Protein AF-A0A9P6E2K8-F1 (afdb_monomer_lite)

Radius of gyration: 13.28 Å; chains: 1; bounding box: 34×24×31 Å

Sequence (89 aa):
MLFDDTSVSFVGRWAYHLDPLITNKFHSFHGTNHSGDFASLNFTGTSVDVFGIGGPHNGQYNVTLDGQTSTHDGQIAAEQVLLFSQQGG

Organism: NCBI:txid1448309

Structure (mmCIF, N/CA/C/O backbone):
data_AF-A0A9P6E2K8-F1
#
_entry.id   AF-A0A9P6E2K8-F1
#
loop_
_atom_site.group_PDB
_atom_site.id
_atom_site.type_symbol
_atom_site.label_atom_id
_atom_site.label_alt_id
_atom_site.label_comp_id
_atom_site.label_asym_id
_atom_site.label_entity_id
_atom_site.label_seq_id
_atom_site.pdbx_PDB_ins_code
_atom_site.Cartn_x
_atom_site.Cartn_y
_atom_site.Cartn_z
_atom_site.occupancy
_atom_site.B_iso_or_equiv
_atom_site.auth_seq_id
_atom_site.auth_comp_id
_atom_site.auth_asym_id
_atom_site.auth_atom_id
_atom_site.pdbx_PDB_model_num
ATOM 1 N N . MET A 1 1 ? -1.740 -2.792 15.854 1.00 50.53 1 MET A N 1
ATOM 2 C CA . MET A 1 1 ? -1.932 -4.206 15.455 1.00 50.53 1 MET A CA 1
ATOM 3 C C . MET A 1 1 ? -1.071 -4.432 14.222 1.00 50.53 1 MET A C 1
ATOM 5 O O . MET A 1 1 ? -1.060 -3.546 13.382 1.00 50.53 1 MET A O 1
ATOM 9 N N . LEU A 1 2 ? -0.286 -5.511 14.150 1.00 56.78 2 LEU A N 1
ATOM 10 C CA . LEU A 1 2 ? 0.48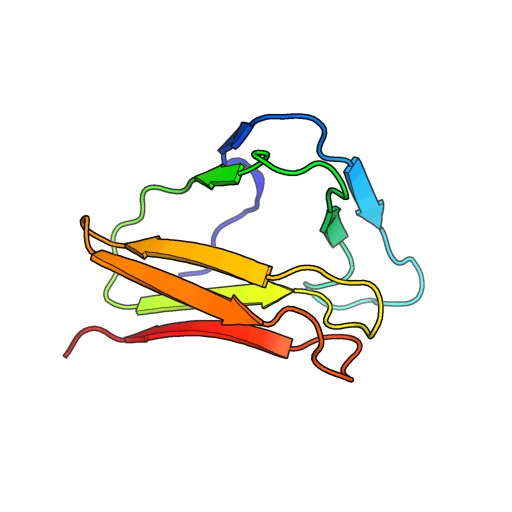9 -5.830 12.945 1.00 56.78 2 LEU A CA 1
ATOM 11 C C . LEU A 1 2 ? -0.399 -6.687 12.040 1.00 56.78 2 LEU A C 1
ATOM 13 O O . LEU A 1 2 ? -0.852 -7.740 12.485 1.00 56.78 2 LEU A O 1
ATOM 17 N N . PHE A 1 3 ? -0.677 -6.221 10.827 1.00 60.34 3 PHE A N 1
ATOM 18 C CA . PHE A 1 3 ? -1.362 -7.025 9.820 1.00 60.34 3 PHE A CA 1
ATOM 19 C C . PHE A 1 3 ? -0.329 -7.876 9.087 1.00 60.34 3 PHE A C 1
ATOM 21 O O . PHE A 1 3 ? 0.696 -7.356 8.650 1.00 60.34 3 PHE A O 1
ATOM 28 N N . ASP A 1 4 ? -0.598 -9.176 8.999 1.00 67.38 4 ASP A N 1
ATOM 29 C CA . ASP A 1 4 ? 0.068 -10.049 8.037 1.00 67.38 4 A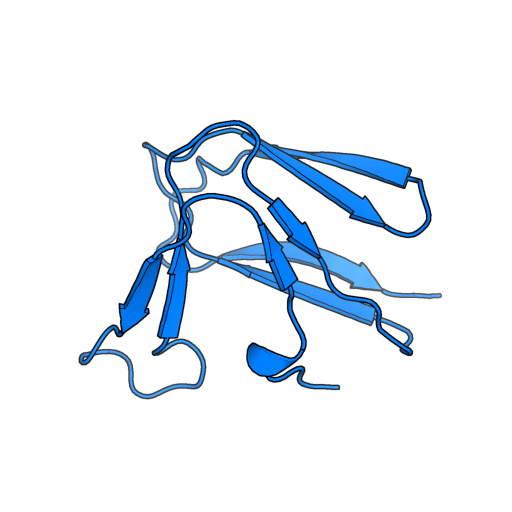SP A CA 1
ATOM 30 C C . ASP A 1 4 ? -0.435 -9.697 6.629 1.00 67.38 4 ASP A C 1
ATOM 32 O O . ASP A 1 4 ? -1.614 -9.352 6.459 1.00 67.38 4 ASP A O 1
ATOM 36 N N . ASP A 1 5 ? 0.435 -9.752 5.623 1.00 69.69 5 ASP A N 1
ATOM 37 C CA . ASP A 1 5 ? 0.090 -9.343 4.255 1.00 69.69 5 ASP A CA 1
ATOM 38 C C . ASP A 1 5 ? -0.969 -10.256 3.615 1.00 69.69 5 ASP A C 1
ATOM 40 O O . ASP A 1 5 ? -1.677 -9.837 2.703 1.00 69.69 5 ASP A O 1
ATOM 44 N N . THR A 1 6 ? -1.188 -11.443 4.190 1.00 77.38 6 THR A N 1
ATOM 45 C CA . THR A 1 6 ? -2.288 -12.361 3.864 1.00 77.38 6 THR A CA 1
ATOM 46 C C . THR A 1 6 ? -3.682 -11.761 4.078 1.00 77.38 6 THR A C 1
ATOM 48 O O . THR A 1 6 ? -4.657 -12.244 3.502 1.00 77.38 6 THR A O 1
ATOM 51 N N . SER A 1 7 ? -3.797 -10.696 4.878 1.00 85.00 7 SER A N 1
ATOM 52 C CA . SER A 1 7 ? -5.046 -9.943 5.069 1.00 85.00 7 SER A CA 1
ATOM 53 C C . SER A 1 7 ? -5.275 -8.847 4.020 1.00 85.00 7 SER A C 1
ATOM 55 O O . SER A 1 7 ? -6.358 -8.259 3.972 1.00 85.00 7 SER A O 1
ATOM 57 N N . VAL A 1 8 ? -4.278 -8.581 3.171 1.00 90.38 8 VAL A N 1
ATOM 58 C CA . VAL A 1 8 ? -4.315 -7.548 2.136 1.00 90.38 8 VAL A CA 1
ATOM 59 C C . VAL A 1 8 ? -4.708 -8.173 0.799 1.00 90.38 8 VAL A C 1
ATOM 61 O O . VAL A 1 8 ? -4.094 -9.121 0.316 1.00 90.38 8 VAL A O 1
ATOM 64 N N . SER A 1 9 ? -5.735 -7.615 0.160 1.00 94.06 9 SER A N 1
ATOM 65 C CA . SER A 1 9 ? -6.119 -7.988 -1.201 1.00 94.06 9 SER A CA 1
ATOM 66 C C . SER A 1 9 ? -5.326 -7.163 -2.208 1.00 94.06 9 SER A C 1
ATOM 68 O O . SER A 1 9 ? -5.552 -5.959 -2.329 1.00 94.06 9 SER A O 1
ATOM 70 N N . PHE A 1 10 ? -4.457 -7.816 -2.977 1.00 94.56 10 PHE A N 1
ATOM 71 C CA . PHE A 1 10 ? -3.723 -7.213 -4.089 1.00 94.56 10 PHE A CA 1
ATOM 72 C C . PHE A 1 10 ? -4.465 -7.453 -5.408 1.00 94.56 10 PHE A C 1
ATOM 74 O O . PHE A 1 10 ? -4.613 -8.591 -5.853 1.00 94.56 10 PHE A O 1
ATOM 81 N N . VAL A 1 11 ? -4.948 -6.384 -6.042 1.00 96.75 11 VAL A N 1
ATOM 82 C CA . VAL A 1 11 ? -5.689 -6.438 -7.309 1.00 96.75 11 VAL A CA 1
ATOM 83 C C . VAL A 1 11 ? -4.828 -5.849 -8.420 1.00 96.75 11 VAL A C 1
ATOM 85 O O . VAL A 1 11 ? -4.338 -4.725 -8.301 1.00 96.75 11 VAL A O 1
ATOM 88 N N . GLY A 1 12 ? -4.653 -6.614 -9.501 1.00 96.38 12 GLY A N 1
ATOM 89 C CA . GLY A 1 12 ? -3.806 -6.242 -10.634 1.00 96.38 12 GLY A CA 1
ATOM 90 C C . GLY A 1 12 ? -2.614 -7.181 -10.806 1.00 96.38 12 GLY A C 1
ATOM 91 O O . GLY A 1 12 ? -2.733 -8.390 -10.599 1.00 96.38 12 GLY A O 1
ATOM 92 N N . ARG A 1 13 ? -1.468 -6.634 -11.212 1.00 96.25 13 ARG A N 1
ATOM 93 C CA . ARG A 1 13 ? -0.221 -7.365 -11.478 1.00 96.25 13 ARG A CA 1
ATOM 94 C C . ARG A 1 13 ? 0.831 -7.022 -10.431 1.00 96.25 13 ARG A C 1
ATOM 96 O O . ARG A 1 13 ? 1.823 -6.352 -10.708 1.00 96.25 13 ARG A O 1
ATOM 103 N N . TRP A 1 14 ? 0.610 -7.539 -9.232 1.00 95.31 14 TRP A N 1
ATOM 104 C CA . TRP A 1 14 ? 1.550 -7.417 -8.129 1.00 95.31 14 TRP A CA 1
ATOM 105 C C . TRP A 1 14 ? 2.581 -8.539 -8.160 1.00 95.31 14 TRP A C 1
ATOM 107 O O . TRP A 1 14 ? 2.255 -9.698 -8.422 1.00 95.31 14 TRP A O 1
ATOM 117 N N . ALA A 1 15 ? 3.825 -8.188 -7.861 1.00 94.00 15 ALA A N 1
ATOM 118 C CA . ALA A 1 15 ? 4.900 -9.132 -7.627 1.00 94.00 15 ALA A CA 1
ATOM 119 C C . ALA A 1 15 ? 5.272 -9.125 -6.143 1.00 94.00 15 ALA A C 1
ATOM 121 O O . ALA A 1 15 ? 5.405 -8.067 -5.525 1.00 94.00 15 ALA A O 1
ATOM 122 N N . TYR A 1 16 ? 5.437 -10.322 -5.588 1.00 91.56 16 TYR A N 1
ATOM 123 C CA . TYR A 1 16 ? 6.030 -10.517 -4.274 1.00 91.56 16 TYR A CA 1
ATOM 124 C C . TYR A 1 16 ? 7.551 -10.507 -4.400 1.00 91.56 16 TYR A C 1
ATOM 126 O O . TYR A 1 16 ? 8.119 -11.189 -5.259 1.00 91.56 16 TYR A O 1
ATOM 134 N N . HIS A 1 17 ? 8.205 -9.754 -3.529 1.00 88.31 17 HIS A N 1
ATOM 135 C CA . HIS A 1 17 ? 9.648 -9.625 -3.482 1.00 88.31 17 HIS A CA 1
ATOM 136 C C . HIS A 1 17 ? 10.160 -9.963 -2.090 1.00 88.31 17 HIS A C 1
ATOM 138 O O . HIS A 1 17 ? 9.545 -9.615 -1.083 1.00 88.31 17 HIS A O 1
ATOM 144 N N . LEU A 1 18 ? 11.319 -10.616 -2.063 1.00 86.50 18 LEU A N 1
ATOM 145 C CA . LEU A 1 18 ? 12.112 -10.851 -0.868 1.00 86.50 18 LEU A CA 1
ATOM 146 C C . LEU A 1 18 ? 13.455 -10.156 -1.037 1.00 86.50 18 LEU A C 1
ATOM 148 O O . LEU A 1 18 ? 14.122 -10.366 -2.052 1.00 86.50 18 LEU A O 1
ATOM 152 N N . ASP A 1 19 ? 13.864 -9.384 -0.037 1.00 78.06 19 ASP A N 1
ATOM 153 C CA . ASP A 1 19 ? 15.240 -8.924 0.083 1.00 78.06 19 ASP A CA 1
ATOM 154 C C . ASP A 1 19 ? 15.987 -9.841 1.067 1.00 78.06 19 ASP A C 1
ATOM 156 O O . ASP A 1 19 ? 15.786 -9.743 2.281 1.00 78.06 19 ASP A O 1
ATOM 160 N N . PRO A 1 20 ? 16.850 -10.752 0.577 1.00 76.94 20 PRO A N 1
ATOM 161 C CA . PRO A 1 20 ? 17.558 -11.704 1.428 1.00 76.94 20 PRO A CA 1
ATOM 162 C C . PRO A 1 20 ? 18.627 -11.045 2.315 1.00 76.94 20 PRO A C 1
ATOM 164 O O . PRO A 1 20 ? 19.164 -11.707 3.204 1.00 76.94 20 PRO A O 1
ATOM 167 N N . LEU A 1 21 ? 18.966 -9.775 2.071 1.00 76.62 21 LEU A N 1
ATOM 168 C CA . LEU A 1 21 ? 19.935 -9.015 2.860 1.00 76.62 21 LEU A CA 1
ATOM 169 C C . LEU A 1 21 ? 19.273 -8.279 4.034 1.00 76.62 21 LEU A C 1
ATOM 171 O O . LEU A 1 21 ? 19.965 -7.859 4.963 1.00 76.62 21 LEU A O 1
ATOM 175 N N . ILE A 1 22 ? 17.942 -8.168 4.032 1.00 71.75 22 ILE A N 1
ATOM 176 C CA . ILE A 1 22 ? 17.155 -7.582 5.115 1.00 71.75 22 ILE A CA 1
ATOM 177 C C . ILE A 1 22 ? 16.647 -8.715 6.015 1.00 71.75 22 ILE A C 1
ATOM 179 O O . ILE A 1 22 ? 15.985 -9.643 5.568 1.00 71.75 22 ILE A O 1
ATOM 183 N N . THR A 1 23 ? 16.949 -8.657 7.313 1.00 70.88 23 THR A N 1
ATOM 184 C CA . THR A 1 23 ? 16.561 -9.702 8.288 1.00 70.88 23 THR A CA 1
ATOM 185 C C . THR A 1 23 ? 15.427 -9.282 9.223 1.00 70.88 23 THR A C 1
ATOM 187 O O . THR A 1 23 ? 15.042 -10.034 10.117 1.00 70.88 23 THR A O 1
ATOM 190 N N . ASN A 1 24 ? 14.892 -8.073 9.048 1.00 74.19 24 ASN A N 1
ATOM 191 C CA . ASN A 1 24 ? 13.777 -7.565 9.841 1.00 74.19 24 ASN A CA 1
ATOM 192 C C . ASN A 1 24 ? 12.426 -7.847 9.148 1.00 74.19 24 ASN A C 1
ATOM 194 O O . ASN A 1 24 ? 12.363 -8.446 8.078 1.00 74.19 24 ASN A O 1
ATOM 198 N N . LYS A 1 25 ? 11.325 -7.378 9.748 1.00 67.38 25 LYS A N 1
ATOM 199 C CA . LYS A 1 25 ? 9.950 -7.551 9.233 1.00 67.38 25 LYS A CA 1
ATOM 200 C C . LYS A 1 25 ? 9.690 -6.964 7.833 1.00 67.38 25 LYS A C 1
ATOM 202 O O . LYS A 1 25 ? 8.601 -7.140 7.308 1.00 67.38 25 LYS A O 1
ATOM 207 N N . PHE A 1 26 ? 10.654 -6.253 7.255 1.00 71.38 26 PHE A N 1
ATOM 208 C CA . PHE A 1 26 ? 10.589 -5.641 5.928 1.00 71.38 26 PHE A CA 1
ATOM 209 C C . PHE A 1 26 ? 11.369 -6.430 4.875 1.00 71.38 26 PHE A C 1
ATOM 211 O O . PHE A 1 26 ? 11.558 -5.954 3.763 1.00 71.38 26 PHE A O 1
ATOM 218 N N . HIS A 1 27 ? 11.802 -7.649 5.204 1.00 80.38 27 HIS A N 1
ATOM 219 C CA . HIS A 1 27 ? 12.461 -8.540 4.252 1.00 80.38 27 HIS A CA 1
ATOM 220 C C . HIS A 1 27 ? 11.568 -8.970 3.081 1.00 80.38 27 HIS A C 1
ATOM 222 O O . HIS A 1 27 ? 12.059 -9.598 2.151 1.00 80.38 27 HIS A O 1
ATOM 228 N N . SER A 1 28 ? 10.270 -8.652 3.127 1.00 85.44 28 SER A N 1
ATOM 229 C CA . SER A 1 28 ? 9.315 -8.936 2.068 1.00 85.44 28 SER A CA 1
ATOM 230 C C . SER A 1 28 ? 8.432 -7.728 1.779 1.00 85.44 28 SER A C 1
ATOM 232 O O . SER A 1 28 ? 8.123 -6.947 2.683 1.00 85.44 28 SER A O 1
ATOM 234 N N . PHE A 1 29 ? 8.052 -7.565 0.514 1.00 86.25 29 PHE A N 1
ATOM 235 C CA . PHE A 1 29 ? 7.146 -6.514 0.063 1.00 86.25 29 PHE A CA 1
ATOM 236 C C . PHE A 1 29 ? 6.430 -6.917 -1.228 1.00 86.25 29 PHE A C 1
ATOM 238 O O . PHE A 1 29 ? 6.889 -7.777 -1.979 1.00 86.25 29 PHE A O 1
ATOM 245 N N . HIS A 1 30 ? 5.311 -6.251 -1.502 1.00 90.81 30 HIS A N 1
ATOM 246 C CA . HIS A 1 30 ? 4.584 -6.365 -2.760 1.00 90.81 30 HIS A CA 1
ATOM 247 C C . HIS A 1 30 ? 4.773 -5.084 -3.579 1.00 90.81 30 HIS A C 1
ATOM 249 O O . HIS A 1 30 ? 4.634 -3.983 -3.046 1.00 90.81 30 HIS A O 1
ATOM 255 N N . GLY A 1 31 ? 5.093 -5.221 -4.867 1.00 91.19 31 GLY A N 1
ATOM 256 C CA . GLY A 1 31 ? 5.317 -4.095 -5.776 1.00 91.19 31 GLY A C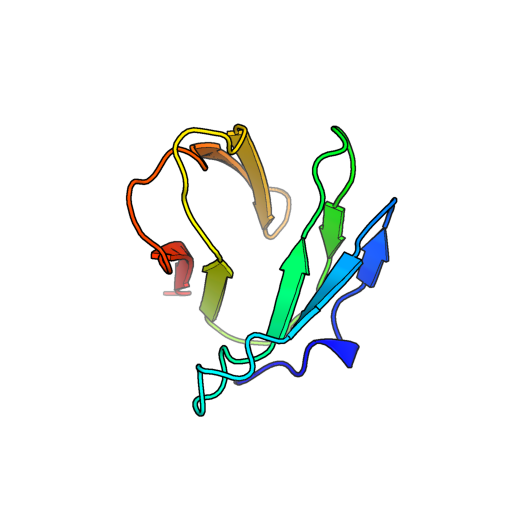A 1
ATOM 257 C C . GLY A 1 31 ? 4.613 -4.265 -7.120 1.00 91.19 31 GLY A C 1
ATOM 258 O O . GLY A 1 31 ? 4.390 -5.382 -7.585 1.00 91.19 31 GLY A O 1
ATOM 259 N N . THR A 1 32 ? 4.273 -3.144 -7.752 1.00 93.69 32 THR A N 1
ATOM 260 C CA . THR A 1 32 ? 3.735 -3.080 -9.117 1.00 93.69 32 THR A CA 1
ATOM 261 C C . THR A 1 32 ? 4.229 -1.815 -9.816 1.00 93.69 32 THR A C 1
ATOM 263 O O . THR A 1 32 ? 4.486 -0.793 -9.179 1.00 93.69 32 THR A O 1
ATOM 266 N N . ASN A 1 33 ? 4.363 -1.883 -11.138 1.00 93.31 33 ASN A N 1
ATOM 267 C CA . ASN A 1 33 ? 4.641 -0.753 -12.023 1.00 93.31 33 ASN A CA 1
ATOM 268 C C . ASN A 1 33 ? 3.490 -0.494 -13.016 1.00 93.31 33 ASN A C 1
ATOM 270 O O . ASN A 1 33 ? 3.673 0.216 -14.007 1.00 93.31 33 ASN A O 1
ATOM 274 N N . HIS A 1 34 ? 2.311 -1.073 -12.771 1.00 95.12 34 HIS A N 1
ATOM 275 C CA . HIS A 1 34 ? 1.126 -0.916 -13.608 1.00 95.12 34 HIS A CA 1
ATOM 276 C C . HIS A 1 34 ? 0.144 0.093 -12.996 1.00 95.12 34 HIS A C 1
ATOM 278 O O . HIS A 1 34 ? -0.323 -0.062 -11.871 1.00 95.12 34 HIS A O 1
ATOM 284 N N . SER A 1 35 ? -0.203 1.136 -13.755 1.00 94.25 35 SER A N 1
ATOM 285 C CA . SER A 1 35 ? -1.203 2.120 -13.327 1.00 94.25 35 SER A CA 1
ATOM 286 C C . SER A 1 35 ? -2.584 1.478 -13.164 1.00 94.25 35 SER A C 1
ATOM 288 O O . SER A 1 35 ? -3.060 0.797 -14.069 1.00 94.25 35 SER A O 1
ATOM 290 N N . GLY A 1 36 ? -3.247 1.758 -12.040 1.00 95.06 36 GLY A N 1
ATOM 291 C CA . GLY A 1 36 ? -4.582 1.240 -11.721 1.00 95.06 36 GLY A CA 1
ATOM 292 C C . GLY A 1 36 ? -4.585 -0.014 -10.844 1.00 95.06 36 GLY A C 1
ATOM 293 O O . GLY A 1 36 ? -5.641 -0.368 -10.322 1.00 95.06 36 GLY A O 1
ATOM 294 N N . ASP A 1 37 ? -3.430 -0.643 -10.631 1.00 97.50 37 ASP A N 1
ATOM 295 C CA . ASP A 1 37 ? -3.273 -1.681 -9.615 1.00 97.50 37 ASP A CA 1
ATOM 296 C C . ASP A 1 37 ? -3.453 -1.084 -8.210 1.00 97.50 37 ASP A C 1
ATOM 298 O O . ASP A 1 37 ? -3.045 0.051 -7.945 1.00 97.50 37 ASP A O 1
ATOM 302 N N . PHE A 1 38 ? -4.058 -1.841 -7.292 1.00 96.19 38 PHE A N 1
ATOM 303 C CA . PHE A 1 38 ? -4.289 -1.378 -5.921 1.00 96.19 38 PHE A CA 1
ATOM 304 C C . PHE A 1 38 ? -4.228 -2.5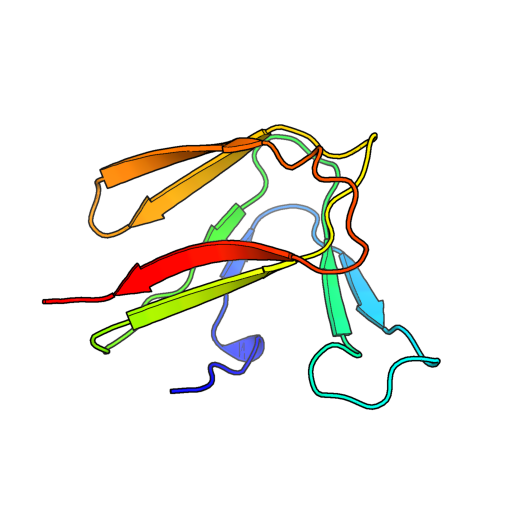13 -4.896 1.00 96.19 38 PHE A C 1
ATOM 306 O O . PHE A 1 38 ? -4.435 -3.685 -5.217 1.00 96.19 38 PHE A O 1
ATOM 313 N N . ALA A 1 39 ? -3.959 -2.136 -3.647 1.00 95.06 39 ALA A N 1
ATOM 314 C CA . ALA A 1 39 ? -4.042 -2.998 -2.477 1.00 95.06 39 ALA A CA 1
ATOM 315 C C . ALA A 1 39 ? -5.173 -2.505 -1.564 1.00 95.06 39 ALA A C 1
ATOM 317 O O . ALA A 1 39 ? -5.389 -1.299 -1.439 1.00 95.06 39 ALA A O 1
ATOM 318 N N . SER A 1 40 ? -5.912 -3.423 -0.942 1.00 94.56 40 SER A N 1
ATOM 319 C CA . SER A 1 40 ? -7.037 -3.093 -0.062 1.00 94.56 40 SER A CA 1
ATOM 320 C C . SER A 1 40 ? -7.016 -3.941 1.205 1.00 94.56 40 SER A C 1
ATOM 322 O O . SER A 1 40 ? -6.765 -5.144 1.152 1.00 94.56 40 SER A O 1
ATOM 324 N N . LEU A 1 41 ? -7.294 -3.302 2.340 1.00 91.38 41 LEU A N 1
ATOM 325 C CA . LEU A 1 41 ? -7.374 -3.923 3.655 1.00 91.38 41 LEU A CA 1
ATOM 326 C C . LEU A 1 41 ? -8.528 -3.287 4.429 1.00 91.38 41 LEU A C 1
ATOM 328 O O . LEU A 1 41 ? -8.573 -2.069 4.587 1.00 91.38 41 LEU A O 1
ATOM 332 N N . ASN A 1 42 ? -9.415 -4.121 4.968 1.00 91.00 42 ASN A N 1
ATOM 333 C CA . ASN A 1 42 ? -10.336 -3.702 6.017 1.00 91.00 42 ASN A CA 1
ATOM 334 C C . ASN A 1 42 ? -9.684 -3.991 7.366 1.00 91.00 42 ASN A C 1
ATOM 336 O O . ASN A 1 42 ? -9.269 -5.122 7.620 1.00 91.00 42 ASN A O 1
ATOM 340 N N . PHE A 1 43 ? -9.621 -2.992 8.240 1.00 86.38 43 PHE A N 1
ATOM 341 C CA . PHE A 1 43 ? -9.039 -3.149 9.565 1.00 86.38 43 PHE A CA 1
ATOM 342 C C . PHE A 1 43 ? -9.966 -2.616 10.655 1.00 86.38 43 PHE A C 1
ATOM 344 O O . PHE A 1 43 ? -10.808 -1.753 10.427 1.00 86.38 43 PHE A O 1
ATOM 351 N N . THR A 1 44 ? -9.800 -3.136 11.868 1.00 87.69 44 THR A N 1
ATOM 352 C CA . THR A 1 44 ? -10.403 -2.572 13.078 1.00 87.69 44 THR A CA 1
ATOM 353 C C . THR A 1 44 ? -9.276 -2.122 13.991 1.00 87.69 44 THR A C 1
ATOM 355 O O . THR A 1 44 ? -8.493 -2.935 14.481 1.00 87.69 44 THR A O 1
ATOM 358 N N . GLY A 1 45 ? -9.168 -0.815 14.194 1.00 85.44 45 GLY A N 1
ATOM 359 C CA . GLY A 1 45 ? -8.114 -0.210 14.992 1.00 85.44 45 GLY A CA 1
ATOM 360 C C . GLY A 1 45 ? -8.210 1.306 14.960 1.00 85.44 45 GLY A C 1
ATOM 361 O O . GLY A 1 45 ? -9.002 1.871 14.214 1.00 85.44 45 GLY A O 1
ATOM 362 N N . THR A 1 46 ? -7.396 1.957 15.782 1.00 88.62 46 THR A N 1
ATOM 363 C CA . THR A 1 46 ? -7.317 3.418 15.839 1.00 88.62 46 THR A CA 1
ATOM 364 C C . THR A 1 46 ? -6.182 3.965 14.996 1.00 88.62 46 THR A C 1
ATOM 366 O O . THR A 1 46 ? -6.020 5.169 14.943 1.00 88.62 46 THR A O 1
ATOM 369 N N . SER A 1 47 ? -5.366 3.137 14.351 1.00 89.06 47 SER A N 1
ATOM 370 C CA . SER A 1 47 ? -4.313 3.640 13.479 1.00 89.06 47 SER A CA 1
ATOM 371 C C . SER A 1 47 ? -3.904 2.650 12.409 1.00 89.06 47 SER A C 1
ATOM 373 O O . SER A 1 47 ? -4.048 1.434 12.571 1.00 89.06 47 SER A O 1
ATOM 375 N N . VAL A 1 48 ? -3.386 3.204 11.317 1.00 88.81 48 VAL A N 1
ATOM 376 C CA . VAL A 1 48 ? -2.811 2.464 10.201 1.00 88.81 48 VAL A CA 1
ATOM 377 C C . VAL A 1 48 ? -1.568 3.190 9.703 1.00 88.81 48 VAL A C 1
ATOM 379 O O . VAL A 1 48 ? -1.595 4.398 9.478 1.00 88.81 48 VAL A O 1
ATOM 382 N N . ASP A 1 49 ? -0.496 2.424 9.519 1.00 89.81 49 ASP A N 1
ATOM 383 C CA . ASP A 1 49 ? 0.756 2.877 8.923 1.00 89.81 49 ASP A CA 1
ATOM 384 C C . ASP A 1 49 ? 1.053 2.006 7.701 1.00 89.81 49 ASP A C 1
ATOM 386 O O . ASP A 1 49 ? 1.013 0.775 7.781 1.00 89.81 49 ASP A O 1
ATOM 390 N N . VAL A 1 50 ? 1.369 2.643 6.578 1.00 88.12 50 VAL A N 1
ATOM 391 C CA . VAL A 1 50 ? 1.776 1.984 5.336 1.00 88.12 50 VAL A CA 1
ATOM 392 C C . VAL A 1 50 ? 3.235 2.320 5.077 1.00 88.12 50 VAL A C 1
ATOM 394 O O . VAL A 1 50 ? 3.607 3.484 4.923 1.00 88.12 50 VAL A O 1
ATOM 397 N N . PHE A 1 51 ? 4.059 1.280 5.012 1.00 86.50 51 PHE A N 1
ATOM 398 C CA . PHE A 1 51 ? 5.469 1.383 4.661 1.00 86.50 51 PHE A CA 1
ATOM 399 C C . PHE A 1 51 ? 5.682 0.862 3.246 1.00 86.50 51 PHE A C 1
ATOM 401 O O . PHE A 1 51 ? 5.055 -0.113 2.836 1.00 86.50 51 PHE A O 1
ATOM 408 N N . GLY A 1 52 ? 6.602 1.485 2.522 1.00 83.69 52 GLY A N 1
ATOM 409 C CA . GLY A 1 52 ? 7.032 1.007 1.217 1.00 83.69 52 GLY A CA 1
ATOM 410 C C . GLY A 1 52 ? 8.383 1.581 0.830 1.00 83.69 52 GLY A C 1
ATOM 411 O O . GLY A 1 52 ? 9.042 2.249 1.629 1.00 83.69 52 GLY A O 1
ATOM 412 N N . ILE A 1 53 ? 8.783 1.297 -0.404 1.00 82.38 53 ILE A N 1
ATOM 413 C CA . ILE A 1 53 ? 10.041 1.758 -0.984 1.00 82.38 53 ILE A CA 1
ATOM 414 C C . ILE A 1 53 ? 9.755 3.038 -1.760 1.00 82.38 53 ILE A C 1
ATOM 416 O O . ILE A 1 53 ? 8.881 3.044 -2.627 1.00 82.38 53 ILE A O 1
ATOM 420 N N . GLY A 1 54 ? 10.468 4.119 -1.447 1.00 82.62 54 GLY A N 1
ATOM 421 C CA . GLY A 1 54 ? 10.487 5.326 -2.266 1.00 82.62 54 GLY A CA 1
ATOM 422 C C . GLY A 1 54 ? 11.573 5.221 -3.337 1.00 82.62 54 GLY A C 1
ATOM 423 O O . GLY A 1 54 ? 12.553 4.492 -3.188 1.00 82.62 54 GLY A O 1
ATOM 424 N N . GLY A 1 55 ? 11.430 5.942 -4.444 1.00 82.81 55 GLY A N 1
ATOM 425 C CA . GLY A 1 55 ? 12.497 5.973 -5.437 1.00 82.81 55 GLY A CA 1
ATOM 426 C C . GLY A 1 55 ? 12.220 6.922 -6.591 1.00 82.81 55 GLY A C 1
ATOM 427 O O . GLY A 1 55 ? 11.063 7.192 -6.900 1.00 82.81 55 GLY A O 1
ATOM 428 N N . PRO A 1 56 ? 13.262 7.402 -7.291 1.00 83.19 56 PRO A N 1
ATOM 429 C CA . PRO A 1 56 ? 13.117 8.391 -8.364 1.00 83.19 56 PRO A CA 1
ATOM 430 C C . PRO A 1 56 ? 12.242 7.908 -9.533 1.00 83.19 56 PRO A C 1
ATOM 432 O O . PRO A 1 56 ? 11.761 8.718 -10.323 1.00 83.19 56 PRO A O 1
ATOM 435 N N . HIS A 1 57 ? 12.029 6.596 -9.650 1.00 85.12 57 HIS A N 1
ATOM 436 C CA . HIS A 1 57 ? 11.227 5.970 -10.701 1.00 85.12 57 HIS A CA 1
ATOM 437 C C . HIS A 1 57 ? 9.802 5.605 -10.267 1.00 85.12 57 HIS A C 1
ATOM 439 O O . HIS A 1 57 ? 9.043 5.079 -11.079 1.00 85.12 57 HIS A O 1
ATOM 445 N N . ASN A 1 58 ? 9.431 5.872 -9.016 1.00 88.25 58 ASN A N 1
ATOM 446 C CA . ASN A 1 58 ? 8.092 5.577 -8.528 1.00 88.25 58 ASN A CA 1
ATOM 447 C C . ASN A 1 58 ? 7.092 6.630 -9.018 1.00 88.25 58 ASN A C 1
ATOM 449 O O . ASN A 1 58 ? 7.443 7.783 -9.251 1.00 88.25 58 ASN A O 1
ATOM 453 N N . GLY A 1 59 ? 5.837 6.219 -9.187 1.00 89.50 59 GLY A N 1
ATOM 454 C CA . GLY A 1 59 ? 4.744 7.121 -9.538 1.00 89.50 59 GLY A CA 1
ATOM 455 C C . GLY A 1 59 ? 4.045 7.711 -8.314 1.00 89.50 59 GLY A C 1
ATOM 456 O O . GLY A 1 59 ? 4.294 7.316 -7.174 1.00 89.50 59 GLY A O 1
ATOM 457 N N . GLN A 1 60 ? 3.111 8.626 -8.570 1.00 92.81 60 GLN A N 1
ATOM 458 C CA . GLN A 1 60 ? 2.127 9.039 -7.572 1.00 92.81 60 GLN A CA 1
ATOM 459 C C . GLN A 1 60 ? 1.185 7.880 -7.236 1.00 92.81 60 GLN A C 1
ATOM 461 O O . GLN A 1 60 ? 0.874 7.047 -8.091 1.00 92.81 60 GLN A O 1
ATOM 466 N N . TYR A 1 61 ? 0.688 7.868 -6.005 1.00 93.31 61 TYR A N 1
ATOM 467 C CA . TYR A 1 61 ? -0.299 6.903 -5.535 1.00 93.31 61 TYR A CA 1
ATOM 468 C C . TYR A 1 61 ? -1.402 7.602 -4.743 1.00 93.31 61 TYR A C 1
ATOM 470 O O . TYR A 1 61 ? -1.218 8.693 -4.203 1.00 93.31 61 TYR A O 1
ATOM 478 N N . ASN A 1 62 ? -2.565 6.958 -4.681 1.00 96.25 62 ASN A N 1
ATOM 479 C CA . ASN A 1 62 ? -3.699 7.432 -3.901 1.00 96.25 62 ASN A CA 1
ATOM 480 C C . ASN A 1 62 ? -3.923 6.514 -2.703 1.00 96.25 62 ASN A C 1
ATOM 482 O O . ASN A 1 62 ? -3.852 5.292 -2.833 1.00 96.25 62 ASN A O 1
ATOM 486 N N . VAL A 1 63 ? -4.256 7.106 -1.561 1.00 95.31 63 VAL A N 1
ATOM 487 C CA . VAL A 1 63 ? -4.754 6.389 -0.387 1.00 95.31 63 VAL A CA 1
ATOM 488 C C . VAL A 1 63 ? -6.190 6.812 -0.150 1.00 95.31 63 VAL A C 1
ATOM 490 O O . VAL A 1 63 ? -6.456 7.996 0.070 1.00 95.31 63 VAL A O 1
ATOM 493 N N . THR A 1 64 ? -7.099 5.840 -0.184 1.00 95.81 64 THR A N 1
ATOM 494 C CA . THR A 1 64 ? -8.498 6.024 0.199 1.00 95.81 64 THR A CA 1
ATOM 495 C C . THR A 1 64 ? -8.742 5.350 1.543 1.00 95.81 64 THR A C 1
ATOM 497 O O . THR A 1 64 ? -8.650 4.129 1.644 1.00 95.81 64 THR A O 1
ATOM 500 N N . LEU A 1 65 ? -9.070 6.141 2.563 1.00 94.00 65 LEU A N 1
ATOM 501 C CA . LEU A 1 65 ? -9.415 5.673 3.904 1.00 94.00 65 LEU A CA 1
ATOM 502 C C . LEU A 1 65 ? -10.789 6.229 4.279 1.00 94.00 65 LEU A C 1
ATOM 504 O O . LEU A 1 65 ? -11.012 7.434 4.182 1.00 94.00 65 LEU A O 1
ATOM 508 N N . ASP A 1 66 ? -11.723 5.352 4.644 1.00 93.06 66 ASP A N 1
ATOM 509 C CA . ASP A 1 66 ? -13.098 5.716 5.023 1.00 93.06 66 ASP A CA 1
ATOM 510 C C . ASP A 1 66 ? -13.797 6.649 4.011 1.00 93.06 66 ASP A C 1
ATOM 512 O O . ASP A 1 66 ? -14.532 7.576 4.353 1.00 93.06 66 ASP A O 1
ATOM 516 N N . GLY A 1 67 ? -13.536 6.415 2.720 1.00 93.69 67 GLY A N 1
ATOM 517 C CA . GLY A 1 67 ? -14.082 7.194 1.604 1.00 93.69 67 GLY A CA 1
ATOM 518 C C . GLY A 1 67 ? -13.364 8.518 1.316 1.00 93.69 67 GLY A C 1
ATOM 519 O O . GLY A 1 67 ? -13.672 9.158 0.311 1.00 93.69 67 GLY A O 1
ATOM 520 N N . GLN A 1 68 ? -12.387 8.923 2.131 1.00 94.31 68 GLN A N 1
ATOM 521 C CA . GLN A 1 68 ? -11.551 10.098 1.879 1.00 94.31 68 GLN A CA 1
ATOM 522 C C . GLN A 1 68 ? -10.296 9.704 1.110 1.00 94.31 68 GLN A C 1
ATOM 524 O O . GLN A 1 68 ? -9.587 8.786 1.510 1.00 94.31 68 GLN A O 1
ATOM 529 N N . THR A 1 69 ? -10.016 10.400 0.007 1.00 96.06 69 THR A N 1
ATOM 530 C CA . THR A 1 69 ? -8.863 10.108 -0.855 1.00 96.06 69 THR A CA 1
ATOM 531 C C . THR A 1 69 ? -7.811 11.202 -0.749 1.00 96.06 69 THR A C 1
ATOM 533 O O . THR A 1 69 ? -8.129 12.386 -0.825 1.00 96.06 69 THR A O 1
ATOM 536 N N . SER A 1 70 ? -6.553 10.792 -0.616 1.00 95.25 70 SER A N 1
ATOM 537 C CA . SER A 1 70 ? -5.377 11.661 -0.632 1.00 95.25 70 SER A CA 1
ATOM 538 C C . SER A 1 70 ? -4.366 11.155 -1.658 1.00 95.25 70 SER A C 1
ATOM 540 O O . SER A 1 70 ? -4.193 9.945 -1.808 1.00 95.25 70 SER A O 1
ATOM 542 N N . THR A 1 71 ? -3.722 12.074 -2.374 1.00 95.12 71 THR A N 1
ATOM 543 C CA . THR A 1 71 ? -2.673 11.764 -3.354 1.00 95.12 71 THR A CA 1
ATOM 544 C C . THR A 1 71 ? -1.311 12.047 -2.744 1.00 95.12 71 THR A C 1
ATOM 546 O O . THR A 1 71 ? -1.106 13.102 -2.143 1.00 95.12 71 THR A O 1
ATOM 549 N N . HIS A 1 72 ? -0.382 11.120 -2.937 1.00 91.38 72 HIS A N 1
ATOM 550 C CA . HIS A 1 72 ? 0.972 11.168 -2.401 1.00 91.38 72 HIS A CA 1
ATOM 551 C C . HIS A 1 72 ? 1.987 10.885 -3.505 1.00 91.38 72 HIS A C 1
ATOM 553 O O . HIS A 1 72 ? 1.689 10.206 -4.492 1.00 91.38 72 HIS A O 1
ATOM 559 N N . ASP A 1 73 ? 3.197 11.405 -3.331 1.00 88.88 73 ASP A N 1
ATOM 560 C CA . ASP A 1 73 ? 4.297 11.183 -4.262 1.00 88.88 73 ASP A CA 1
ATOM 561 C C . ASP A 1 73 ? 5.161 10.002 -3.800 1.00 88.88 73 ASP A C 1
ATOM 563 O O . ASP A 1 73 ? 5.631 9.967 -2.662 1.00 88.88 73 ASP A O 1
ATOM 567 N N . GLY A 1 74 ? 5.355 9.016 -4.678 1.00 84.19 74 GLY A N 1
ATOM 568 C CA . GLY A 1 74 ? 6.255 7.888 -4.444 1.00 84.19 74 GLY A CA 1
ATOM 569 C C . GLY A 1 74 ? 7.728 8.219 -4.703 1.00 84.19 74 GLY A C 1
ATOM 570 O O . GLY A 1 74 ? 8.596 7.423 -4.331 1.00 84.19 74 GLY A O 1
ATOM 571 N N . GLN A 1 75 ? 8.030 9.376 -5.308 1.00 87.31 75 GLN A N 1
ATOM 572 C CA . GLN A 1 75 ? 9.381 9.839 -5.648 1.00 87.31 75 GLN A CA 1
ATOM 573 C C . GLN A 1 75 ? 10.172 10.353 -4.438 1.00 87.31 75 GLN A C 1
ATOM 575 O O . GLN A 1 75 ? 10.812 11.403 -4.468 1.00 87.31 75 GLN A O 1
ATOM 580 N N . ILE A 1 76 ? 10.156 9.593 -3.349 1.00 79.25 76 ILE A N 1
ATOM 581 C CA . ILE A 1 76 ? 10.884 9.907 -2.125 1.00 79.25 76 ILE A CA 1
ATOM 582 C C . ILE A 1 76 ? 12.228 9.178 -2.169 1.00 79.25 76 ILE A C 1
ATOM 584 O O . ILE A 1 76 ? 12.273 7.970 -2.377 1.00 79.25 76 ILE A O 1
ATOM 588 N N . ALA A 1 77 ? 13.337 9.895 -1.981 1.00 68.38 77 ALA A N 1
ATOM 589 C CA . ALA A 1 77 ? 14.688 9.326 -2.012 1.00 68.38 77 ALA A CA 1
ATOM 590 C C . ALA A 1 77 ? 15.012 8.531 -0.730 1.00 68.38 77 ALA A C 1
ATOM 592 O O . ALA A 1 77 ? 15.854 8.936 0.070 1.00 68.38 77 ALA A O 1
ATOM 593 N N . ALA A 1 78 ? 14.314 7.417 -0.514 1.00 66.12 78 ALA A N 1
ATOM 594 C CA . ALA A 1 78 ? 14.502 6.547 0.637 1.00 66.12 78 ALA A CA 1
ATOM 595 C C . ALA A 1 78 ? 14.198 5.094 0.267 1.00 66.12 78 ALA A C 1
ATOM 597 O O . ALA A 1 78 ? 13.138 4.805 -0.282 1.00 66.12 78 ALA A O 1
ATOM 598 N N . GLU A 1 79 ? 15.102 4.182 0.633 1.00 66.56 79 GLU A N 1
ATOM 599 C CA . GLU A 1 79 ? 14.905 2.738 0.450 1.00 66.56 79 GLU A CA 1
ATOM 600 C C . GLU A 1 79 ? 13.643 2.252 1.160 1.00 66.56 79 GLU A C 1
ATOM 602 O O . GLU A 1 79 ? 12.903 1.447 0.617 1.00 66.56 79 GLU A O 1
ATOM 607 N N . GLN A 1 80 ? 13.350 2.791 2.345 1.00 72.75 80 GLN A N 1
ATOM 608 C CA . GLN A 1 80 ? 12.103 2.539 3.046 1.00 72.75 80 GLN A CA 1
ATOM 609 C C . GLN A 1 80 ? 11.578 3.827 3.672 1.00 72.75 80 GLN A C 1
ATOM 611 O O . GLN A 1 80 ? 12.307 4.544 4.359 1.00 72.75 80 GLN A O 1
ATOM 616 N N . VAL A 1 81 ? 10.293 4.103 3.471 1.00 80.25 81 VAL A N 1
ATOM 617 C CA . VAL A 1 81 ? 9.641 5.297 4.003 1.00 80.25 81 VAL A CA 1
ATOM 618 C C . VAL A 1 81 ? 8.222 4.986 4.474 1.00 80.25 81 VAL A C 1
ATOM 620 O O . VAL A 1 81 ? 7.543 4.100 3.948 1.00 80.25 81 VAL A O 1
ATOM 623 N N . LEU A 1 82 ? 7.785 5.716 5.502 1.00 82.56 82 LEU A N 1
ATOM 624 C CA . LEU A 1 82 ? 6.378 5.810 5.871 1.00 82.56 82 LEU A CA 1
ATOM 625 C C . LEU A 1 82 ? 5.654 6.553 4.748 1.00 82.56 82 LEU A C 1
ATOM 627 O O . LEU A 1 82 ? 5.781 7.768 4.619 1.00 82.56 82 LEU A O 1
ATOM 631 N N . LEU A 1 83 ? 4.943 5.803 3.918 1.00 81.56 83 LEU A N 1
ATOM 632 C CA . LEU A 1 83 ? 4.188 6.345 2.795 1.00 81.56 83 LEU A CA 1
ATOM 633 C C . LEU A 1 83 ? 2.899 7.000 3.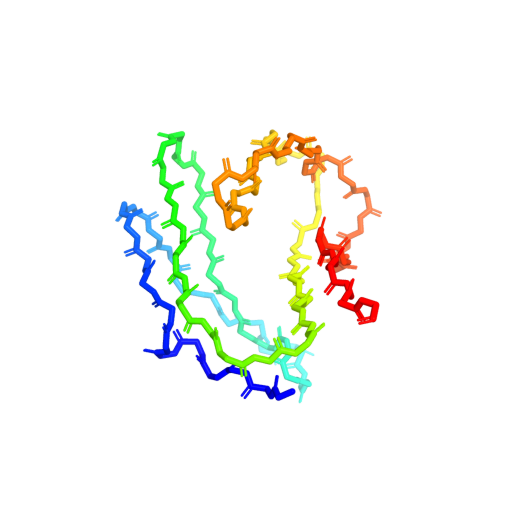287 1.00 81.56 83 LEU A C 1
ATOM 635 O O . LEU A 1 83 ? 2.521 8.076 2.838 1.00 81.56 83 LEU A O 1
ATOM 639 N N . PHE A 1 84 ? 2.250 6.380 4.268 1.00 85.94 84 PHE A N 1
ATOM 640 C CA . PHE A 1 84 ? 1.018 6.899 4.833 1.00 85.94 84 PHE A CA 1
ATOM 641 C C . PHE A 1 84 ? 0.911 6.545 6.309 1.00 85.94 84 PHE A C 1
ATOM 643 O O . PHE A 1 84 ? 1.268 5.442 6.714 1.00 85.94 84 PHE A O 1
ATOM 650 N N . SER A 1 85 ? 0.385 7.471 7.103 1.00 88.56 85 SER A N 1
ATOM 651 C CA . SER A 1 85 ? -0.025 7.207 8.475 1.00 88.56 85 SER A CA 1
ATOM 652 C C . SER A 1 85 ? -1.309 7.955 8.764 1.00 88.56 85 SER A C 1
ATOM 654 O O . SER A 1 85 ? -1.411 9.153 8.496 1.00 88.56 85 SER A O 1
ATOM 656 N N . GLN A 1 86 ? -2.267 7.246 9.346 1.00 87.12 86 GLN A N 1
ATOM 657 C CA . GLN A 1 86 ? -3.420 7.849 9.987 1.00 87.12 86 GLN A CA 1
ATOM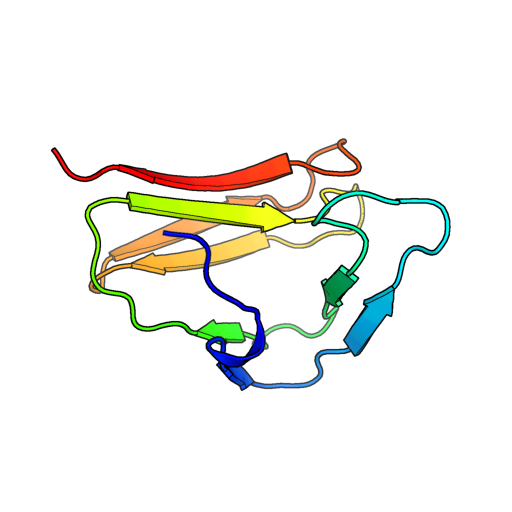 658 C C . GLN A 1 86 ? -3.480 7.346 11.423 1.00 87.12 86 GLN A C 1
ATOM 660 O O . GLN A 1 86 ? -3.526 6.142 11.673 1.00 87.12 86 GLN A O 1
ATOM 665 N N . GLN A 1 87 ? -3.531 8.285 12.363 1.00 84.44 87 GLN A N 1
ATOM 666 C CA . GLN A 1 87 ? -3.886 8.021 13.752 1.00 84.44 87 GLN A CA 1
ATOM 667 C C . GLN A 1 87 ? -5.305 8.557 13.988 1.00 84.44 87 GLN A C 1
ATOM 669 O O . GLN A 1 87 ? -5.664 9.635 13.511 1.00 84.44 87 GLN A O 1
ATOM 674 N N . GLY A 1 88 ? -6.124 7.782 14.679 1.00 68.62 88 GLY A N 1
ATOM 675 C CA . GLY A 1 88 ? -7.430 8.154 15.196 1.00 68.62 88 GLY A CA 1
ATOM 676 C C . GLY A 1 88 ? -7.240 8.942 16.484 1.00 68.62 88 GLY A C 1
ATOM 677 O O . GLY A 1 88 ? -6.410 8.568 17.317 1.00 68.62 88 GLY A O 1
ATOM 678 N N . GLY A 1 89 ? -7.959 10.058 16.591 1.00 53.31 89 GLY A N 1
ATOM 679 C CA . GLY A 1 89 ? -8.016 10.879 17.801 1.00 53.31 89 GLY A CA 1
ATOM 680 C C . GLY A 1 89 ? -8.824 10.238 18.918 1.00 53.31 89 GLY A C 1
ATOM 681 O O . GLY A 1 89 ? -9.664 9.359 18.619 1.00 53.31 89 GLY A O 1
#

pLDDT: mean 85.05, std 10.65, range [50.53, 97.5]

Foldseek 3Di:
DDDDCVQKDKPDDKDKDAQPVDPDPVRIDIDDPDPPTDIDHDDDDQKDWDKDAAACPDAKDWDADPNDIDIFGSNDPGRMDGRDMDGHD

Secondary structure (DSSP, 8-state):
-PPPGGGSEEESS-EEEE-TT--STTSEEEE--STT-EEE----SSEEEEEE---TT--EEEEEETTEEEEEE---S-SSEEEEEEE--